Protein AF-A0A2A5DR85-F1 (afdb_monomer_lite)

pLDDT: mean 75.7, std 14.48, range [42.56, 92.5]

Structure (mmCIF, N/CA/C/O backbone):
data_AF-A0A2A5DR85-F1
#
_entry.id   AF-A0A2A5DR85-F1
#
loop_
_atom_site.group_PDB
_atom_site.id
_atom_site.type_symbol
_atom_site.label_atom_id
_atom_site.label_alt_id
_atom_site.label_comp_id
_atom_site.label_asym_id
_atom_site.label_entity_id
_atom_site.label_seq_id
_atom_site.pdbx_PDB_ins_code
_atom_site.Cartn_x
_atom_site.Cartn_y
_atom_site.Cartn_z
_atom_site.occupancy
_atom_site.B_iso_or_equiv
_atom_site.auth_seq_id
_atom_site.auth_comp_id
_atom_site.auth_asym_id
_atom_site.auth_atom_id
_atom_site.pdbx_PDB_model_num
ATOM 1 N N . MET A 1 1 ? -6.569 -20.793 28.837 1.00 50.88 1 MET A N 1
ATOM 2 C CA . MET A 1 1 ? -7.016 -19.494 28.277 1.00 50.88 1 MET A CA 1
ATOM 3 C C . MET A 1 1 ? -7.421 -19.750 26.827 1.00 50.88 1 MET A C 1
ATOM 5 O O . MET A 1 1 ? -6.606 -20.307 26.110 1.00 50.88 1 MET A O 1
ATOM 9 N N . SER A 1 2 ? -8.679 -19.527 26.417 1.00 65.38 2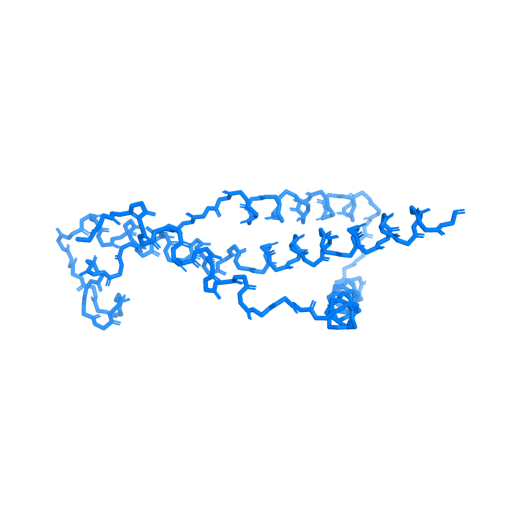 SER A N 1
ATOM 10 C CA . SER A 1 2 ? -9.147 -19.991 25.094 1.00 65.38 2 SER A CA 1
ATOM 11 C C . SER A 1 2 ? -8.648 -19.095 23.954 1.00 65.38 2 SER A C 1
ATOM 13 O O . SER A 1 2 ? -8.592 -17.873 24.096 1.00 65.38 2 SER A O 1
ATOM 15 N N . PHE A 1 3 ? -8.336 -19.703 22.808 1.00 48.03 3 PHE A N 1
ATOM 16 C CA . PHE A 1 3 ? -7.915 -19.036 21.566 1.00 48.03 3 PHE A CA 1
ATOM 17 C C . PHE A 1 3 ? -8.867 -17.904 21.134 1.00 48.03 3 PHE A C 1
ATOM 19 O O . PHE A 1 3 ? -8.442 -16.868 20.630 1.00 48.03 3 PHE A O 1
ATOM 26 N N . VAL A 1 4 ? -10.162 -18.054 21.427 1.00 51.22 4 VAL A N 1
ATOM 27 C CA . VAL A 1 4 ? -11.197 -17.044 21.160 1.00 51.22 4 VAL A CA 1
ATOM 28 C C . VAL A 1 4 ? -11.041 -15.811 22.059 1.00 51.22 4 VAL A C 1
ATOM 30 O O . VAL A 1 4 ? -11.177 -14.688 21.580 1.00 51.22 4 VAL A O 1
ATOM 33 N N . LYS A 1 5 ? -10.699 -15.991 23.345 1.00 54.44 5 LYS A N 1
ATOM 34 C CA . LYS A 1 5 ? -10.405 -14.872 24.260 1.00 54.44 5 LYS A CA 1
ATOM 35 C C . LYS A 1 5 ? -9.115 -14.147 23.873 1.00 54.44 5 LYS A C 1
ATOM 37 O O . LYS A 1 5 ? -9.057 -12.929 24.002 1.00 54.44 5 LYS A O 1
ATOM 42 N N . TRP A 1 6 ? -8.122 -14.874 23.362 1.00 59.72 6 TRP A N 1
ATOM 43 C CA . TRP A 1 6 ? -6.891 -14.287 22.829 1.00 59.72 6 TRP A CA 1
ATOM 44 C C . TRP A 1 6 ? -7.152 -13.466 21.554 1.00 59.72 6 TRP A C 1
ATOM 46 O O . TRP A 1 6 ? -6.748 -12.310 21.486 1.00 59.72 6 TRP A O 1
ATOM 56 N N . LEU A 1 7 ? -7.939 -13.986 20.603 1.00 45.12 7 LEU A N 1
ATOM 57 C CA . LEU A 1 7 ? -8.334 -13.249 19.392 1.00 45.12 7 LEU A CA 1
ATOM 58 C C . LEU A 1 7 ? -9.143 -11.980 19.695 1.00 45.12 7 LEU A C 1
ATOM 60 O O . LEU A 1 7 ? -8.954 -10.956 19.038 1.00 45.12 7 LEU A O 1
ATOM 64 N N . TYR A 1 8 ? -10.031 -12.031 20.690 1.00 46.09 8 TYR A N 1
ATOM 65 C CA . TYR A 1 8 ? -10.768 -10.850 21.147 1.00 46.09 8 TYR A CA 1
ATOM 66 C C . TYR A 1 8 ? -9.850 -9.813 21.806 1.00 46.09 8 TYR A C 1
ATOM 68 O O . TYR A 1 8 ? -10.009 -8.617 21.568 1.00 46.09 8 TYR A O 1
ATOM 76 N N . ALA A 1 9 ? -8.875 -10.256 22.601 1.00 54.03 9 ALA A N 1
ATOM 77 C CA . ALA A 1 9 ? -7.914 -9.377 23.260 1.00 54.03 9 ALA A CA 1
ATOM 78 C C . ALA A 1 9 ? -6.954 -8.704 22.262 1.00 54.03 9 ALA A C 1
ATOM 80 O O . ALA A 1 9 ? -6.727 -7.503 22.375 1.00 54.03 9 ALA A O 1
ATOM 81 N N . GLU A 1 10 ? -6.472 -9.435 21.253 1.00 55.28 10 GLU A N 1
ATOM 82 C CA . GLU A 1 10 ? -5.583 -8.920 20.200 1.00 55.28 10 GLU A CA 1
ATOM 83 C C . GLU A 1 10 ? -6.301 -7.913 19.284 1.00 55.28 10 GLU A C 1
ATOM 85 O O . GLU A 1 10 ? -5.749 -6.894 18.878 1.00 55.28 10 GLU A O 1
ATOM 90 N N . ARG A 1 11 ? -7.587 -8.137 18.985 1.00 48.75 11 ARG A N 1
ATOM 91 C CA . ARG A 1 11 ? -8.389 -7.171 18.215 1.00 48.75 11 ARG A CA 1
ATOM 92 C C . ARG A 1 11 ? -8.646 -5.884 19.008 1.00 48.75 11 ARG A C 1
ATOM 94 O O . ARG A 1 11 ? -8.622 -4.797 18.435 1.00 48.75 11 ARG A O 1
ATOM 101 N N . ASN A 1 12 ? -8.868 -6.014 20.316 1.00 45.34 12 ASN A N 1
ATOM 102 C CA . ASN A 1 12 ? -9.109 -4.892 21.222 1.00 45.34 12 ASN A CA 1
ATOM 103 C C . ASN A 1 12 ? -7.823 -4.120 21.573 1.00 45.34 12 ASN A C 1
ATOM 105 O O . ASN A 1 12 ? -7.900 -2.918 21.813 1.00 45.34 12 ASN A O 1
ATOM 109 N N . SER A 1 13 ? -6.645 -4.756 21.568 1.00 50.84 13 SER A N 1
ATOM 110 C CA . SER A 1 13 ? -5.354 -4.071 21.735 1.00 50.84 13 SER A CA 1
ATOM 111 C C . SER A 1 13 ? -4.983 -3.251 20.495 1.00 50.84 13 SER A C 1
ATOM 113 O O . SER A 1 13 ? -4.543 -2.112 20.634 1.00 50.84 13 SER A O 1
ATOM 115 N N . GLN A 1 14 ? -5.276 -3.758 19.292 1.00 49.34 14 GLN A N 1
ATOM 116 C CA . GLN A 1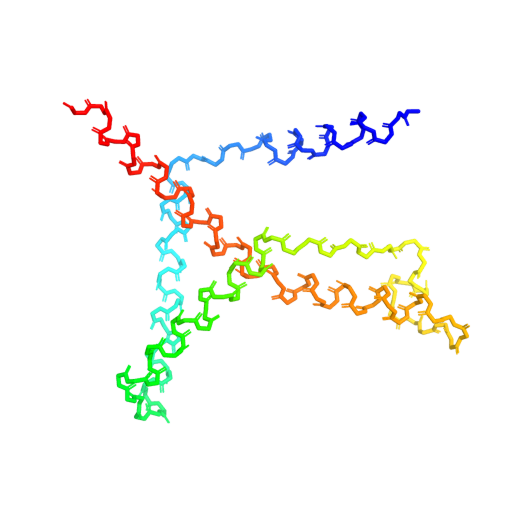 14 ? -5.113 -3.030 18.023 1.00 49.34 14 GLN A CA 1
ATOM 117 C C . GLN A 1 14 ? -6.140 -1.890 17.840 1.00 49.34 14 GLN A C 1
ATOM 119 O O . GLN A 1 14 ? -5.890 -0.952 17.087 1.00 49.34 14 GLN A O 1
ATOM 124 N N . GLN A 1 15 ? -7.282 -1.928 18.541 1.00 47.41 15 GLN A N 1
ATOM 125 C CA . GLN A 1 15 ? -8.258 -0.824 18.587 1.00 47.41 15 GLN A CA 1
ATOM 126 C C . GLN A 1 15 ? -7.953 0.246 19.650 1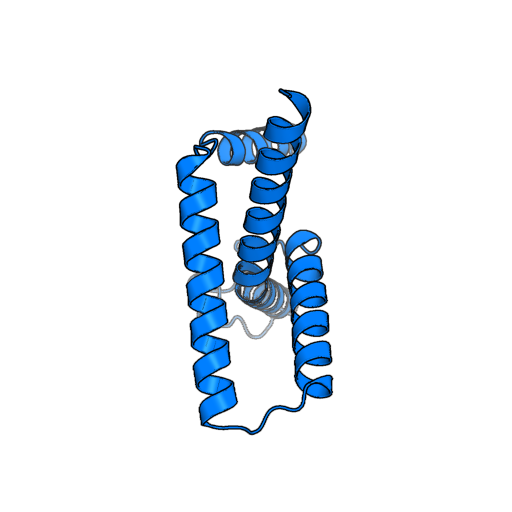.00 47.41 15 GLN A C 1
ATOM 128 O O . GLN A 1 15 ? -8.576 1.307 19.631 1.00 47.41 15 GLN A O 1
ATOM 133 N N . LYS A 1 16 ? -7.012 0.009 20.575 1.00 42.56 16 LYS A N 1
ATOM 134 C CA . LYS A 1 16 ? -6.813 0.863 21.762 1.00 42.56 16 LYS A CA 1
ATOM 135 C C . LYS A 1 16 ? -6.107 2.201 21.486 1.00 42.56 16 LYS A C 1
ATOM 137 O O . LYS A 1 16 ? -5.945 3.004 22.398 1.00 42.56 16 LYS A O 1
ATOM 142 N N . GLY A 1 17 ? -5.748 2.477 20.236 1.00 49.78 17 GLY A N 1
ATOM 143 C CA . GLY A 1 17 ? -5.381 3.810 19.764 1.00 49.78 17 GLY A CA 1
ATOM 144 C C . GLY A 1 17 ? -6.267 4.188 18.587 1.00 49.78 17 GLY A C 1
ATOM 145 O O . GLY A 1 17 ? -5.857 4.011 17.441 1.00 49.78 17 GLY A O 1
ATOM 146 N N . SER A 1 18 ? -7.498 4.656 18.833 1.00 61.12 18 SER A N 1
ATOM 147 C CA . SER A 1 18 ? -8.294 5.216 17.739 1.00 61.12 18 SER A CA 1
ATOM 148 C C . SER A 1 18 ? -7.578 6.471 17.253 1.00 61.12 18 SER A C 1
ATOM 150 O O . SER A 1 18 ? -7.571 7.485 17.955 1.00 61.12 18 SER A O 1
ATOM 152 N N . LYS A 1 19 ? -6.938 6.385 16.085 1.00 68.56 19 LYS A N 1
ATOM 153 C CA . LYS A 1 19 ? -6.292 7.538 15.460 1.00 68.56 19 LYS A CA 1
ATOM 154 C C . LYS A 1 19 ? -7.275 8.696 15.397 1.00 68.56 19 LYS A C 1
ATOM 156 O O . LYS A 1 19 ? -8.437 8.505 15.031 1.00 68.56 19 LYS A O 1
ATOM 161 N N . THR A 1 20 ? -6.821 9.886 15.763 1.00 84.12 20 THR A N 1
ATOM 162 C CA . THR A 1 20 ? -7.654 11.083 15.637 1.00 84.12 20 THR A CA 1
ATOM 163 C C . THR A 1 20 ? -7.948 11.368 14.159 1.00 84.12 20 THR A C 1
ATOM 165 O O . THR A 1 20 ? -7.181 10.988 13.273 1.00 84.12 20 THR A O 1
ATOM 168 N N . ASN A 1 21 ? -9.046 12.072 13.858 1.00 85.00 21 ASN A N 1
ATOM 169 C CA . ASN A 1 21 ? -9.372 12.446 12.471 1.00 85.00 21 ASN A CA 1
ATOM 170 C C . ASN A 1 21 ? -8.219 13.212 11.794 1.00 85.00 21 ASN A C 1
ATOM 172 O O . ASN A 1 21 ? -7.998 13.062 10.596 1.00 85.00 21 ASN A O 1
ATOM 176 N N . ILE A 1 22 ? -7.469 14.005 12.568 1.00 84.88 22 ILE A N 1
ATOM 177 C CA . ILE A 1 22 ? -6.303 14.756 12.090 1.00 84.88 22 ILE A CA 1
ATOM 178 C C . ILE A 1 22 ? -5.180 13.801 11.672 1.00 84.88 22 ILE A C 1
ATOM 180 O O . ILE A 1 22 ? -4.623 13.968 10.592 1.00 84.88 22 ILE A O 1
ATOM 184 N N . GLU A 1 23 ? -4.877 12.773 12.469 1.00 85.50 23 GLU A N 1
ATOM 185 C CA . GLU A 1 23 ? -3.869 11.764 12.115 1.00 85.50 23 GLU A CA 1
ATOM 186 C C . GLU A 1 23 ? -4.225 11.018 10.829 1.00 85.50 23 GLU A C 1
ATOM 188 O O . GLU A 1 23 ? -3.356 10.807 9.987 1.00 85.50 23 GLU A O 1
ATOM 193 N N . VAL A 1 24 ? -5.499 10.653 10.651 1.00 85.56 24 VAL A N 1
ATOM 194 C CA . VAL A 1 24 ? -5.972 9.994 9.423 1.00 85.56 24 VAL A CA 1
ATOM 195 C C . VAL A 1 24 ? -5.775 10.901 8.209 1.00 85.56 24 VAL A C 1
ATOM 197 O O . VAL A 1 24 ? -5.290 10.447 7.174 1.00 85.56 24 VAL A O 1
ATOM 200 N N . VAL A 1 25 ? -6.105 12.189 8.332 1.00 88.00 25 VAL A N 1
ATOM 201 C CA . VAL A 1 25 ? -5.925 13.169 7.251 1.00 88.00 25 VAL A CA 1
ATOM 202 C C . VAL A 1 25 ? -4.445 13.385 6.940 1.00 88.00 25 VAL A C 1
ATOM 204 O O . VAL A 1 25 ? -4.065 13.362 5.772 1.00 88.00 25 VAL A O 1
ATOM 207 N N . LEU A 1 26 ? -3.591 13.538 7.956 1.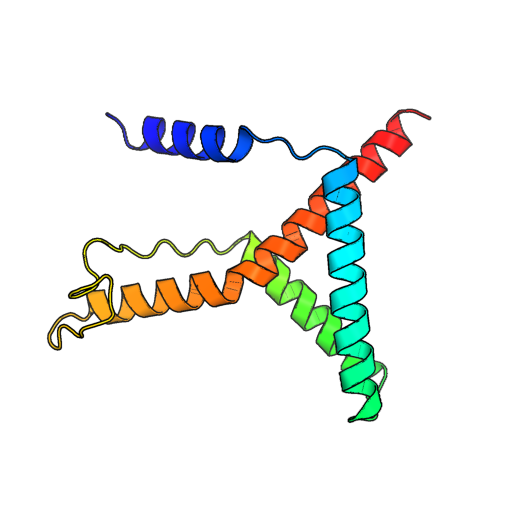00 89.56 26 LEU A N 1
ATOM 208 C CA . LEU A 1 26 ? -2.143 13.675 7.769 1.00 89.56 26 LEU A CA 1
ATOM 209 C C . LEU A 1 26 ? -1.547 12.438 7.091 1.00 89.56 26 LEU A C 1
ATOM 211 O O . LEU A 1 26 ? -0.760 12.563 6.155 1.00 89.56 26 LEU A O 1
ATOM 215 N N . GLN A 1 27 ? -1.968 11.245 7.512 1.00 87.00 27 GLN A N 1
ATOM 216 C CA . GLN A 1 27 ? -1.572 9.988 6.888 1.00 87.00 27 GLN A CA 1
ATOM 217 C C . GLN A 1 27 ? -2.034 9.914 5.427 1.00 87.00 27 GLN A C 1
ATOM 219 O O . GLN A 1 27 ? -1.262 9.502 4.565 1.00 87.00 27 GLN A O 1
ATOM 224 N N . PHE A 1 28 ? -3.263 10.343 5.128 1.00 89.25 28 PHE A N 1
ATOM 225 C CA . PHE A 1 28 ? -3.784 10.393 3.763 1.00 89.25 28 PHE A CA 1
ATOM 226 C C . PHE A 1 28 ? -2.989 11.358 2.875 1.00 89.25 28 PHE A C 1
ATOM 228 O O . PHE A 1 28 ? -2.608 10.988 1.766 1.00 89.25 28 PHE A O 1
ATOM 235 N N . ILE A 1 29 ? -2.671 12.558 3.374 1.00 92.06 29 ILE A N 1
ATOM 236 C CA . ILE A 1 29 ? -1.829 13.535 2.666 1.00 92.06 29 ILE A CA 1
ATOM 237 C C . ILE A 1 29 ? -0.443 12.946 2.398 1.00 92.06 29 ILE A C 1
ATOM 239 O O . ILE A 1 29 ? 0.041 13.014 1.271 1.00 92.06 29 ILE A O 1
ATOM 243 N N . PHE A 1 30 ? 0.174 12.319 3.401 1.00 92.25 30 PHE A N 1
ATOM 244 C CA . PHE A 1 30 ? 1.478 11.679 3.253 1.00 92.25 30 PHE A CA 1
ATOM 245 C C . PHE A 1 30 ? 1.465 10.583 2.176 1.00 92.25 30 PHE A C 1
ATOM 247 O O . PHE A 1 30 ? 2.329 10.568 1.301 1.00 92.25 30 PHE A O 1
ATOM 254 N N . VAL A 1 31 ? 0.456 9.704 2.187 1.00 89.00 31 VAL A N 1
ATOM 255 C CA . VAL A 1 31 ? 0.279 8.660 1.164 1.00 89.00 31 VAL A CA 1
ATOM 256 C C . VAL A 1 31 ? 0.105 9.273 -0.226 1.00 89.00 31 VAL A C 1
ATOM 258 O O . VAL A 1 31 ? 0.751 8.828 -1.174 1.00 89.00 31 VAL A O 1
ATOM 261 N N . ALA A 1 32 ? -0.726 10.309 -0.355 1.00 88.50 32 ALA A N 1
ATOM 262 C CA . ALA A 1 32 ? -0.959 10.985 -1.627 1.00 88.50 32 ALA A CA 1
ATOM 263 C C . ALA A 1 32 ? 0.320 11.643 -2.171 1.00 88.50 32 ALA A C 1
ATOM 265 O O . ALA A 1 32 ? 0.635 11.488 -3.350 1.00 88.50 32 ALA A O 1
ATOM 266 N N . MET A 1 33 ? 1.092 12.317 -1.312 1.00 92.50 33 MET A N 1
ATOM 267 C CA . MET A 1 33 ? 2.383 12.904 -1.681 1.00 92.50 33 MET A CA 1
ATOM 268 C C . MET A 1 33 ? 3.390 11.839 -2.114 1.00 92.50 33 MET A C 1
ATOM 270 O O . MET A 1 33 ? 4.065 12.017 -3.124 1.00 92.50 33 MET A O 1
ATOM 274 N N . PHE A 1 34 ? 3.477 10.727 -1.383 1.00 89.69 34 PHE A N 1
ATOM 275 C CA . PHE A 1 34 ? 4.392 9.635 -1.702 1.00 89.69 34 PHE A CA 1
ATOM 276 C C . PHE A 1 34 ? 4.067 8.989 -3.056 1.00 89.69 34 PHE A C 1
ATOM 278 O O . PHE A 1 34 ? 4.952 8.835 -3.898 1.00 89.69 34 PHE A O 1
ATOM 285 N N . LEU A 1 35 ? 2.791 8.677 -3.308 1.00 88.50 35 LEU A N 1
ATOM 286 C CA . LEU A 1 35 ? 2.346 8.138 -4.597 1.00 88.50 35 LEU A CA 1
ATOM 287 C C . LEU A 1 35 ? 2.553 9.146 -5.738 1.00 88.50 35 LEU A C 1
ATOM 289 O O . LEU A 1 35 ? 3.009 8.763 -6.814 1.00 88.50 35 LEU A O 1
ATOM 293 N N . GLY A 1 36 ? 2.280 10.432 -5.495 1.00 89.00 36 GLY A N 1
ATOM 294 C CA . GLY A 1 36 ? 2.531 11.505 -6.459 1.00 89.00 36 GLY A CA 1
ATOM 295 C C . GLY A 1 36 ? 4.016 11.660 -6.796 1.00 89.00 36 GLY A C 1
ATOM 296 O O . GLY A 1 36 ? 4.374 11.805 -7.962 1.00 89.00 36 GLY A O 1
ATOM 297 N N . PHE A 1 37 ? 4.896 11.553 -5.801 1.00 90.50 37 PHE A N 1
ATOM 298 C CA . PHE A 1 37 ? 6.343 11.594 -6.000 1.00 90.50 37 PHE A CA 1
ATOM 299 C C . PHE A 1 37 ? 6.841 10.418 -6.850 1.00 90.50 37 PHE A C 1
ATOM 301 O O . PHE A 1 37 ? 7.577 10.629 -7.814 1.00 90.50 37 PHE A O 1
ATOM 308 N N . ILE A 1 38 ? 6.389 9.193 -6.553 1.00 88.62 38 ILE A N 1
ATOM 309 C CA . ILE A 1 38 ? 6.697 8.006 -7.368 1.00 88.62 38 ILE A CA 1
ATOM 310 C C . ILE A 1 38 ? 6.213 8.205 -8.806 1.00 88.62 38 ILE A C 1
ATOM 312 O O . ILE A 1 38 ? 6.957 7.944 -9.749 1.00 88.62 38 ILE A O 1
ATOM 316 N N . PHE A 1 39 ? 4.991 8.706 -8.985 1.00 87.50 39 PHE A N 1
ATOM 317 C CA . PHE A 1 39 ? 4.433 8.978 -10.305 1.00 87.50 39 PHE A CA 1
ATOM 318 C C . PHE A 1 39 ? 5.285 9.977 -11.098 1.00 87.50 39 PHE A C 1
ATOM 320 O O . PHE A 1 39 ? 5.566 9.733 -12.270 1.00 87.50 39 PHE A O 1
ATOM 327 N N . ILE A 1 40 ? 5.742 11.068 -10.475 1.00 88.94 40 ILE A N 1
ATOM 328 C CA . ILE A 1 40 ? 6.618 12.059 -11.124 1.00 88.94 40 ILE A CA 1
ATOM 329 C C . ILE A 1 40 ? 7.942 11.420 -11.552 1.00 88.94 40 ILE A C 1
ATOM 331 O O . ILE A 1 40 ? 8.396 11.659 -12.668 1.00 88.94 40 ILE A O 1
ATOM 335 N N . ILE A 1 41 ? 8.551 10.592 -10.696 1.00 89.75 41 ILE A N 1
ATOM 336 C CA . ILE A 1 41 ? 9.782 9.869 -11.038 1.00 89.75 41 ILE A CA 1
ATOM 337 C C . ILE A 1 41 ? 9.548 8.974 -12.253 1.00 89.75 41 ILE A C 1
ATOM 339 O O . ILE A 1 41 ? 10.300 9.060 -13.218 1.00 89.75 41 ILE A O 1
ATOM 343 N N . ILE A 1 42 ? 8.495 8.155 -12.235 1.00 87.00 42 ILE A N 1
ATOM 344 C CA . ILE A 1 42 ? 8.200 7.228 -13.331 1.00 87.00 42 ILE A CA 1
ATOM 345 C C . ILE A 1 42 ? 7.981 7.998 -14.638 1.00 87.00 42 ILE A C 1
ATOM 347 O O . ILE A 1 42 ? 8.622 7.678 -15.631 1.00 87.00 42 ILE A O 1
ATOM 351 N N . ASN A 1 43 ? 7.153 9.047 -14.636 1.00 84.62 43 ASN A N 1
ATOM 352 C CA . ASN A 1 43 ? 6.887 9.830 -15.848 1.00 84.62 43 ASN A CA 1
ATOM 353 C C . ASN A 1 43 ? 8.122 10.587 -16.354 1.00 84.62 43 ASN A C 1
ATOM 355 O O . ASN A 1 43 ? 8.246 10.834 -17.546 1.00 84.62 43 ASN A O 1
ATOM 359 N N . LYS A 1 44 ? 9.058 10.951 -15.469 1.00 88.94 44 LYS A N 1
ATOM 360 C CA . LYS A 1 44 ? 10.311 11.598 -15.877 1.00 88.94 44 LYS A CA 1
ATOM 361 C C . LYS A 1 44 ? 11.235 10.646 -16.641 1.00 88.94 44 LYS A C 1
ATOM 363 O O . LYS A 1 44 ? 11.971 11.094 -17.515 1.00 88.94 44 LYS A O 1
ATOM 368 N N . TYR A 1 45 ? 11.240 9.364 -16.283 1.00 86.81 45 TYR A N 1
ATOM 369 C CA . TYR A 1 45 ? 12.126 8.357 -16.879 1.00 86.81 45 TYR A CA 1
ATOM 370 C C . TYR A 1 45 ? 11.423 7.459 -17.899 1.00 86.81 45 TYR A C 1
ATOM 372 O O . TYR A 1 45 ? 12.062 6.615 -18.525 1.00 86.81 45 TYR A O 1
ATOM 380 N N . THR A 1 46 ? 10.109 7.582 -18.048 1.00 83.56 46 THR A N 1
ATOM 381 C CA . THR A 1 46 ? 9.303 6.725 -18.911 1.00 83.56 46 THR A CA 1
ATOM 382 C C . THR A 1 46 ? 8.110 7.523 -19.414 1.00 83.56 46 THR A C 1
ATOM 384 O O . THR A 1 46 ? 7.322 8.014 -18.612 1.00 83.56 46 THR A O 1
ATOM 387 N N . ASP A 1 47 ? 7.937 7.624 -20.732 1.00 83.38 47 ASP A N 1
ATOM 388 C CA . ASP A 1 47 ? 6.712 8.179 -21.311 1.00 83.38 47 ASP A CA 1
ATOM 389 C C . ASP A 1 47 ? 5.568 7.187 -21.090 1.00 83.38 47 ASP A C 1
ATOM 391 O O . ASP A 1 47 ? 5.348 6.245 -21.858 1.00 83.38 47 ASP A O 1
ATOM 395 N N . VAL A 1 48 ? 4.863 7.346 -19.971 1.00 83.56 48 VAL A N 1
ATOM 396 C CA . VAL A 1 48 ? 3.784 6.438 -19.600 1.00 83.56 48 VAL A CA 1
ATOM 397 C C . VAL A 1 48 ? 2.495 6.860 -20.292 1.00 83.56 48 VAL A C 1
ATOM 399 O O . VAL A 1 48 ? 1.942 7.927 -20.040 1.00 83.56 48 VAL A O 1
ATOM 402 N N . SER A 1 49 ? 1.976 5.985 -21.153 1.00 88.00 49 SER A N 1
ATOM 403 C CA . SER A 1 49 ? 0.669 6.194 -21.778 1.00 88.00 49 SER A CA 1
ATOM 404 C C . SER A 1 49 ? -0.466 6.180 -20.741 1.00 88.00 49 SER A C 1
ATOM 406 O O . SER A 1 49 ? -0.390 5.492 -19.719 1.00 88.00 49 SER A O 1
ATOM 408 N N . LEU A 1 50 ? -1.579 6.860 -21.040 1.00 83.19 50 LEU A N 1
ATOM 409 C CA . LEU A 1 50 ? -2.792 6.822 -20.207 1.00 83.19 50 LEU A CA 1
ATOM 410 C C . LEU A 1 50 ? -3.304 5.390 -19.967 1.00 83.19 50 LEU A C 1
ATOM 412 O O . LEU A 1 50 ? -3.779 5.082 -18.875 1.00 83.19 50 LEU A O 1
ATOM 416 N N . GLY A 1 51 ? -3.177 4.503 -20.961 1.00 87.50 51 GLY A N 1
ATOM 417 C CA . GLY A 1 51 ? -3.564 3.096 -20.826 1.00 87.50 51 GLY A CA 1
ATOM 418 C C . GLY A 1 51 ? -2.705 2.359 -19.797 1.00 87.50 51 GLY A C 1
ATOM 419 O O . GLY A 1 51 ? -3.227 1.656 -18.932 1.00 87.50 51 GLY A O 1
ATOM 420 N N . THR A 1 52 ? -1.392 2.590 -19.828 1.00 87.06 52 THR A N 1
ATOM 421 C CA . THR A 1 52 ? -0.451 2.030 -18.850 1.00 87.06 52 THR A CA 1
ATOM 422 C C . THR A 1 52 ? -0.735 2.557 -17.442 1.00 87.06 52 THR A C 1
ATOM 424 O O . THR A 1 52 ? -0.717 1.782 -16.488 1.00 87.06 52 THR A O 1
ATOM 427 N N . LEU A 1 53 ? -1.074 3.843 -17.299 1.00 86.19 53 LEU A N 1
ATOM 428 C CA . LEU A 1 53 ? -1.497 4.410 -16.014 1.00 86.19 53 LEU A CA 1
ATOM 429 C C . LEU A 1 53 ? -2.761 3.744 -15.473 1.00 86.19 53 LEU A C 1
ATOM 431 O O . LEU A 1 53 ? -2.810 3.402 -14.292 1.00 86.19 53 LEU A O 1
ATOM 435 N N . GLY A 1 54 ? -3.754 3.504 -16.333 1.00 87.62 54 GLY A N 1
ATOM 436 C CA . GLY A 1 54 ? -4.959 2.764 -15.964 1.00 87.62 54 GLY A CA 1
ATOM 437 C C . GLY A 1 54 ? -4.633 1.373 -15.413 1.00 87.62 54 GLY A C 1
ATOM 438 O O . GLY A 1 54 ? -5.126 1.002 -14.349 1.00 87.62 54 GLY A O 1
ATOM 439 N N . LEU A 1 55 ? -3.738 0.635 -16.077 1.00 90.56 55 LEU A N 1
ATOM 440 C CA . LEU A 1 55 ? -3.298 -0.686 -15.615 1.00 90.56 55 LEU A CA 1
ATOM 441 C C . LEU A 1 55 ? -2.547 -0.629 -14.280 1.00 90.56 55 LEU A C 1
ATOM 443 O O . LEU A 1 55 ? -2.790 -1.470 -13.417 1.00 90.56 55 LEU A O 1
ATOM 447 N N . ILE A 1 56 ? -1.681 0.368 -14.077 1.00 88.88 56 ILE A N 1
ATOM 448 C CA . ILE A 1 56 ? -0.971 0.566 -12.804 1.00 88.88 56 ILE A CA 1
ATOM 449 C C . ILE A 1 56 ? -1.966 0.830 -11.670 1.00 88.88 56 ILE A C 1
ATOM 451 O O . ILE A 1 56 ? -1.840 0.240 -10.598 1.00 88.88 56 ILE A O 1
ATOM 455 N N . LEU A 1 57 ? -2.976 1.674 -11.898 1.00 88.00 57 LEU A N 1
ATOM 456 C CA . LEU A 1 57 ? -4.003 1.974 -10.898 1.00 88.00 57 LEU A CA 1
ATOM 457 C C . LEU A 1 57 ? -4.851 0.744 -10.559 1.00 88.00 57 LEU A C 1
ATOM 459 O O . LEU A 1 57 ? -5.113 0.490 -9.383 1.00 88.00 57 LEU A O 1
ATOM 463 N N . VAL A 1 58 ? -5.236 -0.049 -11.563 1.00 91.06 58 VAL A N 1
ATOM 464 C CA . VAL A 1 58 ? -5.944 -1.321 -11.350 1.00 91.06 58 VAL A CA 1
ATOM 465 C C . VAL A 1 58 ? -5.067 -2.302 -10.571 1.00 91.06 58 VAL A C 1
ATOM 467 O O . VAL A 1 58 ? -5.534 -2.905 -9.606 1.00 91.06 58 VAL A O 1
ATOM 470 N N . GLY A 1 59 ? -3.786 -2.422 -10.926 1.00 91.00 59 GLY A N 1
ATOM 471 C CA . GLY A 1 59 ? -2.824 -3.258 -10.208 1.00 91.00 59 GLY A CA 1
ATOM 472 C C . GLY A 1 59 ? -2.656 -2.831 -8.749 1.00 91.00 59 GLY A C 1
ATOM 473 O O . GLY A 1 59 ? -2.721 -3.669 -7.853 1.00 91.00 59 GLY A O 1
ATOM 474 N N . LEU A 1 60 ? -2.528 -1.526 -8.493 1.00 88.50 60 LEU A N 1
ATOM 475 C CA . LEU A 1 60 ? -2.451 -0.967 -7.143 1.00 88.50 60 LEU A CA 1
ATOM 476 C C . LEU A 1 60 ? -3.731 -1.249 -6.347 1.00 88.50 60 LEU A C 1
ATOM 478 O O . LEU A 1 60 ? -3.658 -1.608 -5.175 1.00 88.50 60 LEU A O 1
ATOM 482 N N . PHE A 1 61 ? -4.901 -1.132 -6.978 1.00 88.25 61 PHE A N 1
ATOM 483 C CA . PHE A 1 61 ? -6.179 -1.449 -6.347 1.00 88.25 61 PHE A CA 1
ATOM 484 C C . PHE A 1 61 ? -6.269 -2.927 -5.950 1.00 88.25 61 PHE A C 1
ATOM 486 O O . PHE A 1 61 ? -6.582 -3.235 -4.799 1.00 88.25 61 PHE A O 1
ATOM 493 N N . VAL A 1 62 ? -5.926 -3.843 -6.861 1.00 90.69 62 VAL A N 1
ATOM 494 C CA . VAL A 1 62 ? -5.891 -5.288 -6.583 1.00 90.69 62 VAL A CA 1
ATOM 495 C C . VAL A 1 62 ? -4.875 -5.611 -5.487 1.00 90.69 62 VAL A C 1
ATOM 497 O O . VAL A 1 62 ? -5.176 -6.390 -4.587 1.00 90.69 62 VAL A O 1
ATOM 500 N N . TYR A 1 63 ? -3.705 -4.974 -5.506 1.00 89.19 63 TYR A N 1
ATOM 501 C CA . TYR A 1 63 ? -2.685 -5.128 -4.471 1.00 89.19 63 TYR A CA 1
ATOM 502 C C . TYR A 1 63 ? -3.174 -4.659 -3.091 1.00 89.19 63 TYR A C 1
ATOM 504 O O . TYR A 1 63 ? -2.993 -5.365 -2.098 1.00 89.19 63 TYR A O 1
ATOM 512 N N . CYS A 1 64 ? -3.860 -3.516 -3.012 1.00 86.56 64 CYS A N 1
ATOM 513 C CA . CYS A 1 64 ? -4.472 -3.032 -1.774 1.00 86.56 64 CYS A CA 1
ATOM 514 C C . CYS A 1 64 ? -5.572 -3.977 -1.266 1.00 86.56 64 CYS A C 1
ATOM 516 O O . CYS A 1 64 ? -5.641 -4.245 -0.065 1.00 86.56 64 CYS A O 1
ATOM 518 N N . LEU A 1 65 ? -6.407 -4.515 -2.163 1.00 85.69 65 LEU A N 1
ATOM 519 C CA . LEU A 1 65 ? -7.416 -5.519 -1.814 1.00 85.69 65 LEU A CA 1
ATOM 520 C C . LEU A 1 65 ? -6.767 -6.796 -1.274 1.00 85.69 65 LEU A C 1
ATOM 522 O O . LEU A 1 65 ? -7.167 -7.287 -0.218 1.00 85.69 65 LEU A O 1
ATOM 526 N N . ALA A 1 66 ? -5.746 -7.307 -1.962 1.00 84.44 66 ALA A N 1
ATOM 527 C CA . ALA A 1 66 ? -4.987 -8.471 -1.527 1.00 84.44 66 ALA A CA 1
ATOM 528 C C . ALA A 1 66 ? -4.378 -8.232 -0.142 1.00 84.44 66 ALA A C 1
ATOM 530 O O . ALA A 1 66 ? -4.583 -9.046 0.750 1.00 84.44 66 ALA A O 1
ATOM 531 N N . GLY A 1 67 ? -3.738 -7.078 0.071 1.00 79.75 67 GLY A N 1
ATOM 532 C CA . GLY A 1 67 ? -3.265 -6.628 1.379 1.00 79.75 67 GLY A CA 1
ATOM 533 C C . GLY A 1 67 ? -4.352 -6.696 2.449 1.00 79.75 67 GLY A C 1
ATOM 534 O O . GLY A 1 67 ? -4.179 -7.323 3.489 1.00 79.75 67 GLY A O 1
ATOM 535 N N . TYR A 1 68 ? -5.501 -6.077 2.187 1.00 78.69 68 TYR A N 1
ATOM 536 C CA . TYR A 1 68 ? -6.587 -5.971 3.157 1.00 78.69 68 TYR A CA 1
ATOM 537 C C . TYR A 1 68 ? -7.198 -7.327 3.554 1.00 78.69 68 TYR A C 1
ATOM 539 O O . TYR A 1 68 ? -7.494 -7.556 4.734 1.00 78.69 68 TYR A O 1
ATOM 547 N N . PHE A 1 69 ? -7.398 -8.224 2.583 1.00 80.25 69 PHE A N 1
ATOM 548 C CA . PHE A 1 69 ? -8.083 -9.501 2.798 1.00 80.25 69 PHE A CA 1
ATOM 549 C C . PHE A 1 69 ? -7.145 -10.647 3.179 1.00 80.25 69 PHE A C 1
ATOM 551 O O . PHE A 1 69 ? -7.496 -11.465 4.033 1.00 80.25 69 PHE A O 1
ATOM 558 N N . ILE A 1 70 ? -5.958 -10.715 2.581 1.00 82.88 70 ILE A N 1
ATOM 559 C CA . ILE A 1 70 ? -4.997 -11.784 2.837 1.00 82.88 70 ILE A CA 1
ATOM 560 C C . ILE A 1 70 ? -4.198 -11.411 4.082 1.00 82.88 70 ILE A C 1
ATOM 562 O O . ILE A 1 70 ? -3.468 -10.425 4.110 1.00 82.88 70 ILE A O 1
ATOM 566 N N . LYS A 1 71 ? -4.324 -12.224 5.134 1.00 76.56 71 LYS A N 1
ATOM 567 C CA . LYS A 1 71 ? -3.596 -12.043 6.396 1.00 76.56 71 LYS A CA 1
ATOM 568 C C . LYS A 1 71 ? -2.676 -13.236 6.625 1.00 76.56 71 LYS A C 1
ATOM 570 O O . LYS A 1 71 ? -3.103 -14.188 7.285 1.00 76.56 71 LYS A O 1
ATOM 575 N N . PRO A 1 72 ? -1.441 -13.212 6.091 1.00 74.31 72 PRO A N 1
ATOM 576 C CA . PRO A 1 72 ? -0.490 -14.285 6.324 1.00 74.31 72 PRO A CA 1
ATOM 577 C C . PRO A 1 72 ? -0.192 -14.373 7.821 1.00 74.31 72 PRO A C 1
ATOM 579 O O . PRO A 1 72 ? 0.110 -13.366 8.473 1.00 74.31 72 PRO A O 1
ATOM 582 N N . LYS A 1 73 ? -0.304 -15.580 8.370 1.00 73.44 73 LYS A N 1
ATOM 583 C CA . LYS A 1 73 ? 0.031 -15.892 9.760 1.00 73.44 73 LYS A CA 1
ATOM 584 C C . LYS A 1 73 ? 1.224 -16.845 9.754 1.00 73.44 73 LYS A C 1
ATOM 586 O O . LYS A 1 73 ? 1.003 -18.046 9.855 1.00 73.44 73 LYS A O 1
ATOM 591 N N . PRO A 1 74 ? 2.451 -16.333 9.554 1.00 69.88 74 PRO A N 1
ATOM 592 C CA . PRO A 1 74 ? 3.633 -17.161 9.720 1.00 69.88 74 PRO A CA 1
ATOM 593 C C . PRO A 1 74 ? 3.709 -17.645 11.168 1.00 69.88 74 PRO A C 1
ATOM 595 O O . PRO A 1 74 ? 3.501 -16.845 12.087 1.00 69.88 74 PRO A O 1
ATOM 598 N N . ASP A 1 75 ? 4.009 -18.925 11.362 1.00 69.19 75 ASP A N 1
ATOM 599 C CA . ASP A 1 75 ? 4.366 -19.427 12.681 1.00 69.19 75 ASP A CA 1
ATOM 600 C C . ASP A 1 75 ? 5.852 -19.151 12.923 1.00 69.19 75 ASP A C 1
ATOM 602 O O . ASP A 1 75 ? 6.721 -19.808 12.361 1.00 69.19 75 ASP A O 1
ATOM 606 N N . THR A 1 76 ? 6.151 -18.132 13.730 1.00 63.97 76 THR A N 1
ATOM 607 C CA . THR A 1 76 ? 7.535 -17.744 14.041 1.00 63.97 76 THR A CA 1
ATOM 608 C C . THR A 1 76 ? 8.174 -18.625 15.114 1.00 63.97 76 THR A C 1
ATOM 610 O O . THR A 1 76 ? 9.326 -18.389 15.469 1.00 63.97 76 THR A O 1
ATOM 613 N N . SER A 1 77 ? 7.433 -19.586 15.680 1.00 59.72 77 SER A N 1
ATOM 614 C CA . SER A 1 77 ? 7.968 -20.546 16.652 1.00 59.72 77 SER A CA 1
ATOM 615 C C . SER A 1 77 ? 8.681 -21.734 15.996 1.00 59.72 77 SER A C 1
ATOM 617 O O . SER A 1 77 ? 9.490 -22.379 16.656 1.00 59.72 77 SER A O 1
ATOM 619 N N . ASP A 1 78 ? 8.447 -21.952 14.697 1.00 57.88 78 ASP A N 1
ATOM 620 C CA . ASP A 1 78 ? 9.032 -23.016 13.865 1.00 57.88 78 ASP A CA 1
ATOM 621 C C . ASP A 1 78 ? 9.743 -22.419 12.628 1.00 57.88 78 ASP A C 1
ATOM 623 O O . ASP A 1 78 ? 9.529 -22.840 11.493 1.00 57.88 78 ASP A O 1
ATOM 627 N N . MET A 1 79 ? 10.529 -21.355 12.852 1.00 57.97 79 MET A N 1
ATOM 628 C CA . MET A 1 79 ? 11.353 -20.666 11.845 1.00 57.97 79 MET A CA 1
ATOM 629 C C . MET A 1 79 ? 12.831 -20.710 12.252 1.00 57.97 79 MET A C 1
ATOM 631 O O . MET A 1 79 ? 13.351 -19.720 12.775 1.00 57.97 79 MET A O 1
ATOM 635 N N . GLY A 1 80 ? 13.493 -21.856 12.072 1.00 55.56 80 GLY A N 1
ATOM 636 C CA . GLY A 1 80 ? 14.938 -22.031 12.299 1.00 55.56 80 GLY A CA 1
ATOM 637 C C . GLY A 1 80 ? 15.520 -21.366 13.566 1.00 55.56 80 GLY A C 1
ATOM 638 O O . GLY A 1 80 ? 14.840 -21.137 14.567 1.00 55.56 80 GLY A O 1
ATOM 639 N N . TYR A 1 81 ? 16.814 -21.032 13.539 1.00 52.59 81 TYR A N 1
ATOM 640 C CA . TYR A 1 81 ? 17.430 -20.199 14.584 1.00 52.59 81 TYR A CA 1
ATOM 641 C C . TYR A 1 81 ? 17.352 -18.708 14.206 1.00 52.59 81 TYR A C 1
ATOM 643 O O . TYR A 1 81 ? 17.385 -18.337 13.032 1.00 52.59 81 TYR A O 1
ATOM 651 N N . ALA A 1 82 ? 17.244 -17.839 15.220 1.00 56.38 82 ALA A N 1
ATOM 652 C CA . ALA A 1 82 ? 17.099 -16.382 15.077 1.00 56.38 82 ALA A CA 1
ATOM 653 C C . ALA A 1 82 ? 15.866 -15.918 14.262 1.00 56.38 82 ALA A C 1
ATOM 655 O O . ALA A 1 82 ? 15.906 -14.871 13.619 1.00 56.38 82 ALA A O 1
ATOM 656 N N . GLY A 1 83 ? 14.759 -16.673 14.310 1.00 56.06 83 GLY A N 1
ATOM 657 C CA . GLY A 1 83 ? 13.496 -16.299 13.657 1.00 56.06 83 GLY A CA 1
ATOM 658 C C . GLY A 1 83 ? 13.526 -16.421 12.130 1.00 56.06 83 GLY A C 1
ATOM 659 O O . GLY A 1 83 ? 12.872 -15.634 11.448 1.00 56.06 83 GLY A O 1
ATOM 660 N N . GLY A 1 84 ? 14.308 -17.373 11.608 1.00 55.06 84 GLY A N 1
ATOM 661 C CA . GLY A 1 84 ? 14.396 -17.712 10.183 1.00 55.06 84 GLY A CA 1
ATOM 662 C C . GLY A 1 84 ? 15.659 -17.216 9.468 1.00 55.06 84 GLY A C 1
ATOM 663 O O . GLY A 1 84 ? 15.708 -17.250 8.241 1.00 55.06 84 GLY A O 1
ATOM 664 N N . LEU A 1 85 ? 16.669 -16.726 10.202 1.00 56.91 85 LEU A N 1
ATOM 665 C CA . LEU A 1 85 ? 17.943 -16.241 9.634 1.00 56.91 85 LEU A CA 1
ATOM 666 C C . LEU A 1 85 ? 18.987 -17.351 9.437 1.00 56.91 85 LEU A C 1
ATOM 668 O O . LEU A 1 85 ? 19.952 -17.158 8.699 1.00 56.91 85 LEU A O 1
ATOM 672 N N . ILE A 1 86 ? 18.810 -18.495 10.098 1.00 53.84 86 ILE A N 1
ATOM 673 C CA . ILE A 1 86 ? 19.658 -19.680 9.960 1.00 53.84 86 ILE A CA 1
ATOM 674 C C . ILE A 1 86 ? 18.750 -20.841 9.545 1.00 53.84 86 ILE A C 1
ATOM 676 O O . ILE A 1 86 ? 17.881 -21.239 10.325 1.00 53.84 86 ILE A O 1
ATOM 680 N N . ASP A 1 87 ? 18.965 -21.342 8.324 1.00 53.97 87 ASP A N 1
ATOM 681 C CA . ASP A 1 87 ? 18.193 -22.427 7.701 1.00 53.97 87 ASP A CA 1
ATOM 682 C C . ASP A 1 87 ? 18.272 -23.715 8.525 1.00 53.97 87 ASP A C 1
ATOM 684 O O . ASP A 1 87 ? 19.355 -24.126 8.959 1.00 53.97 87 ASP A O 1
ATOM 688 N N . ASN A 1 88 ? 17.136 -24.400 8.665 1.00 56.69 88 ASN A N 1
ATOM 689 C CA . ASN A 1 88 ? 17.120 -25.805 9.044 1.00 56.69 88 ASN A CA 1
ATOM 690 C C . ASN A 1 88 ? 16.830 -26.653 7.786 1.00 56.69 88 ASN A C 1
ATOM 692 O O . ASN A 1 88 ? 15.676 -26.748 7.370 1.00 56.69 88 ASN A O 1
ATOM 696 N N . PRO A 1 89 ? 17.839 -27.291 7.161 1.00 55.78 89 PRO A N 1
ATOM 697 C CA . PRO A 1 89 ? 17.742 -27.828 5.795 1.00 55.78 89 PRO A CA 1
ATOM 698 C C . PRO A 1 89 ? 16.823 -29.056 5.614 1.00 55.78 89 PRO A C 1
ATOM 700 O O . PRO A 1 89 ? 16.777 -29.630 4.529 1.00 55.78 89 PRO A O 1
ATOM 703 N N . PHE A 1 90 ? 16.094 -29.484 6.651 1.00 55.28 90 PHE A N 1
ATOM 704 C CA . PHE A 1 90 ? 15.259 -30.695 6.650 1.00 55.28 90 PHE A CA 1
ATOM 705 C C . PHE A 1 90 ? 13.768 -30.436 6.923 1.00 55.28 90 PHE A C 1
ATOM 707 O O . PHE A 1 90 ? 13.001 -31.387 7.079 1.00 55.28 90 PHE A O 1
ATOM 714 N N . SER A 1 91 ? 13.340 -29.172 6.982 1.00 59.88 91 SER A N 1
ATOM 715 C CA . SER A 1 91 ? 11.968 -28.794 7.329 1.00 59.88 91 SER A CA 1
ATOM 716 C C . SER A 1 91 ? 11.246 -28.111 6.163 1.00 59.88 91 SER A C 1
ATOM 718 O O . SER A 1 91 ? 11.491 -26.950 5.855 1.00 59.88 91 SER A O 1
ATOM 720 N N . PHE A 1 92 ? 10.290 -28.810 5.539 1.00 63.03 92 PHE A N 1
ATOM 721 C CA . PHE A 1 92 ? 9.381 -28.203 4.554 1.00 63.03 92 PHE A CA 1
ATOM 722 C C . PHE A 1 92 ? 8.428 -27.174 5.201 1.00 63.03 92 PHE A C 1
ATOM 724 O O . PHE A 1 92 ? 7.908 -26.299 4.510 1.00 63.03 92 PHE A O 1
ATOM 731 N N . SER A 1 93 ? 8.194 -27.251 6.523 1.00 67.12 93 SER A N 1
ATOM 732 C CA . SER A 1 93 ? 7.397 -26.247 7.245 1.00 67.12 93 SER A CA 1
ATOM 733 C C . SER A 1 93 ? 8.133 -24.910 7.391 1.00 67.12 93 SER A C 1
ATOM 735 O O . SER A 1 93 ? 7.477 -23.869 7.340 1.00 67.12 93 SER A O 1
ATOM 737 N N . ASP A 1 94 ? 9.469 -24.916 7.471 1.00 66.50 94 ASP A N 1
ATOM 738 C CA . ASP A 1 94 ? 10.312 -23.713 7.595 1.00 66.50 94 ASP A CA 1
ATOM 739 C C . ASP A 1 94 ? 10.226 -22.824 6.339 1.00 66.50 94 ASP A C 1
ATOM 741 O O . ASP A 1 94 ? 9.926 -21.630 6.423 1.00 66.50 94 ASP A O 1
ATOM 745 N N . ASP A 1 95 ? 10.349 -23.415 5.145 1.00 70.69 95 ASP A N 1
ATOM 746 C CA . ASP A 1 95 ? 10.245 -22.686 3.871 1.00 70.69 95 ASP A CA 1
ATOM 747 C C . ASP A 1 95 ? 8.858 -22.061 3.651 1.00 70.69 95 ASP A C 1
ATOM 749 O O . ASP A 1 95 ? 8.742 -20.924 3.176 1.00 70.69 95 ASP A O 1
ATOM 753 N N . VAL A 1 96 ? 7.789 -22.770 4.033 1.00 75.38 96 VAL A N 1
ATOM 754 C CA . VAL A 1 96 ? 6.411 -22.254 3.954 1.00 75.38 96 VAL A CA 1
ATOM 755 C C . VAL A 1 96 ? 6.217 -21.090 4.924 1.00 75.38 96 VAL A C 1
ATOM 757 O O . VAL A 1 96 ? 5.646 -20.059 4.554 1.00 75.38 96 VAL A O 1
ATOM 760 N N . ASN A 1 97 ? 6.727 -21.214 6.148 1.00 75.62 97 ASN A N 1
ATOM 761 C CA . ASN A 1 97 ? 6.681 -20.159 7.152 1.00 75.62 97 ASN A CA 1
ATOM 762 C C . ASN A 1 97 ? 7.451 -18.914 6.686 1.00 75.62 97 ASN A C 1
ATOM 764 O O . ASN A 1 97 ? 6.915 -17.800 6.756 1.00 75.62 97 ASN A O 1
ATOM 768 N N . ARG A 1 98 ? 8.657 -19.079 6.129 1.00 76.50 98 ARG A N 1
ATOM 769 C CA . ARG A 1 98 ? 9.453 -17.983 5.553 1.00 76.50 98 ARG A CA 1
ATOM 770 C C . ARG A 1 98 ? 8.737 -17.321 4.374 1.00 76.50 98 ARG A C 1
ATOM 772 O O . ARG A 1 98 ? 8.655 -16.094 4.324 1.00 76.50 98 ARG A O 1
ATOM 779 N N . GLY A 1 99 ? 8.120 -18.106 3.491 1.00 78.00 99 GLY A N 1
ATOM 780 C CA . GLY A 1 99 ? 7.285 -17.594 2.403 1.00 78.00 99 GLY A CA 1
ATOM 781 C C . GLY A 1 99 ? 6.103 -16.754 2.902 1.00 78.00 99 GLY A C 1
ATOM 782 O O . GLY A 1 99 ? 5.847 -15.665 2.385 1.00 78.00 99 GLY A O 1
ATOM 783 N N . LEU A 1 100 ? 5.418 -17.200 3.959 1.00 78.12 100 LEU A N 1
ATOM 784 C CA . LEU A 1 100 ? 4.333 -16.446 4.597 1.00 78.12 100 LEU A CA 1
ATOM 785 C C . LEU A 1 100 ? 4.824 -15.150 5.256 1.00 78.12 100 LEU A C 1
ATOM 787 O O . LEU A 1 100 ? 4.101 -14.150 5.239 1.00 78.12 100 LEU A O 1
ATOM 791 N N . LEU A 1 101 ? 6.037 -15.137 5.812 1.00 77.62 101 LEU A N 1
ATOM 792 C CA . LEU A 1 101 ? 6.656 -13.929 6.358 1.00 77.62 101 LEU A CA 1
ATOM 793 C C . LEU A 1 101 ? 6.976 -12.918 5.262 1.00 77.62 101 LEU A C 1
ATOM 795 O O . LEU A 1 101 ? 6.602 -11.752 5.382 1.00 77.62 101 LEU A O 1
ATOM 799 N N . THR A 1 102 ? 7.607 -13.363 4.178 1.00 78.69 102 THR A N 1
ATOM 800 C CA . THR A 1 102 ? 7.887 -12.524 3.010 1.00 78.69 102 THR A CA 1
ATOM 801 C C . THR A 1 102 ? 6.594 -11.959 2.436 1.00 78.69 102 THR A C 1
ATOM 803 O O . THR A 1 102 ? 6.496 -10.753 2.212 1.00 78.69 102 THR A O 1
ATOM 806 N N . LEU A 1 103 ? 5.564 -12.795 2.283 1.00 78.31 103 LEU A N 1
ATOM 807 C CA . LEU A 1 103 ? 4.247 -12.364 1.829 1.00 78.31 103 LEU A CA 1
ATOM 808 C C . LEU A 1 103 ? 3.661 -11.304 2.771 1.00 78.31 103 LEU A C 1
ATOM 810 O O . LEU A 1 103 ? 3.195 -10.264 2.317 1.00 78.31 103 LEU A O 1
ATOM 814 N N . LYS A 1 104 ? 3.748 -11.506 4.090 1.00 78.06 104 LYS A N 1
ATOM 815 C CA . LYS A 1 104 ? 3.306 -10.512 5.077 1.00 78.06 104 LYS A CA 1
ATOM 816 C C . LYS A 1 104 ? 4.031 -9.182 4.894 1.00 78.06 104 LYS A C 1
ATOM 818 O O . LYS A 1 104 ? 3.367 -8.154 4.840 1.00 78.06 104 LYS A O 1
ATOM 823 N N . ILE A 1 105 ? 5.357 -9.197 4.761 1.00 77.81 105 ILE A N 1
ATOM 824 C CA . ILE A 1 105 ? 6.171 -7.990 4.561 1.00 77.81 105 ILE A CA 1
ATOM 825 C C . ILE A 1 105 ? 5.759 -7.266 3.274 1.00 77.81 105 ILE A C 1
ATOM 827 O O . ILE A 1 105 ? 5.544 -6.055 3.294 1.00 77.81 105 ILE A O 1
ATOM 831 N N . ILE A 1 106 ? 5.571 -8.008 2.180 1.00 81.19 106 ILE A N 1
ATOM 832 C CA . ILE A 1 106 ? 5.157 -7.454 0.886 1.00 81.19 106 ILE A CA 1
ATOM 833 C C . ILE A 1 106 ? 3.746 -6.867 0.949 1.00 81.19 106 ILE A C 1
ATOM 835 O O . ILE A 1 106 ? 3.493 -5.884 0.266 1.00 81.19 106 ILE A O 1
ATOM 839 N N . LEU A 1 107 ? 2.820 -7.421 1.736 1.00 81.88 107 LEU A N 1
ATOM 840 C CA . LEU A 1 107 ? 1.429 -6.947 1.801 1.00 81.88 107 LEU A CA 1
ATOM 841 C C . LEU A 1 107 ? 1.218 -5.776 2.775 1.00 81.88 107 LEU A C 1
ATOM 843 O O . LEU A 1 107 ? 0.192 -5.098 2.678 1.00 81.88 107 LEU A O 1
ATOM 847 N N . ILE A 1 108 ? 2.161 -5.501 3.687 1.00 81.88 108 ILE A N 1
ATOM 848 C CA . ILE A 1 108 ? 2.053 -4.404 4.669 1.00 81.88 108 ILE A CA 1
ATOM 849 C C . ILE A 1 108 ? 1.747 -3.044 4.009 1.00 81.88 108 ILE A C 1
ATOM 851 O O . ILE A 1 108 ? 0.802 -2.388 4.459 1.00 81.88 108 ILE A O 1
ATOM 855 N N . PRO A 1 109 ? 2.457 -2.604 2.950 1.00 81.69 109 PRO A N 1
ATOM 856 C CA . PRO A 1 109 ? 2.146 -1.333 2.293 1.00 81.69 109 PRO A CA 1
ATOM 857 C C . PRO A 1 1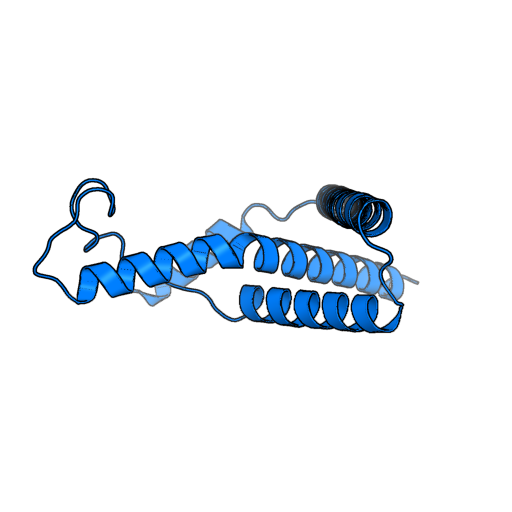09 ? 0.727 -1.302 1.706 1.00 81.69 109 PRO A C 1
ATOM 859 O O . PRO A 1 109 ? 0.016 -0.310 1.859 1.00 81.69 109 PRO A O 1
ATOM 862 N N . GLY A 1 110 ? 0.272 -2.408 1.109 1.00 81.38 110 GLY A N 1
ATOM 863 C CA . GLY A 1 110 ? -1.089 -2.542 0.580 1.00 81.38 110 GLY A CA 1
ATOM 864 C C . GLY A 1 110 ? -2.163 -2.417 1.664 1.00 81.38 110 GLY A C 1
ATOM 865 O O . GLY A 1 110 ? -3.132 -1.677 1.493 1.00 81.38 110 GLY A O 1
ATOM 866 N N . VAL A 1 111 ? -1.962 -3.067 2.817 1.00 82.06 111 VAL A N 1
ATOM 867 C CA . VAL A 1 111 ? -2.834 -2.919 4.000 1.00 82.06 111 VAL A CA 1
ATOM 868 C C . VAL A 1 111 ? -2.873 -1.467 4.467 1.00 82.06 111 VAL A C 1
ATOM 870 O O . VAL A 1 111 ? -3.945 -0.930 4.749 1.00 82.06 111 VAL A O 1
ATOM 873 N N . PHE A 1 112 ? -1.706 -0.827 4.550 1.00 83.38 112 PHE A N 1
ATOM 874 C CA . PHE A 1 112 ? -1.579 0.549 5.010 1.00 83.38 112 PHE A CA 1
ATOM 875 C C . PHE A 1 112 ? -2.365 1.517 4.119 1.00 83.38 112 PHE A C 1
ATOM 877 O O . PHE A 1 112 ? -3.150 2.322 4.629 1.00 83.38 112 PHE A O 1
ATOM 884 N N . PHE A 1 113 ? -2.232 1.399 2.796 1.00 86.06 113 PHE A N 1
ATOM 885 C CA . PHE A 1 113 ? -3.011 2.201 1.854 1.00 86.06 113 PHE A CA 1
ATOM 886 C C . PHE A 1 113 ? -4.512 1.928 1.989 1.00 86.06 113 PHE A C 1
ATOM 888 O O . PHE A 1 113 ? -5.282 2.873 2.171 1.00 86.06 113 PHE A O 1
ATOM 895 N N . ALA A 1 114 ? -4.932 0.659 1.997 1.00 83.19 114 ALA A N 1
ATOM 896 C CA . ALA A 1 114 ? -6.342 0.288 2.112 1.00 83.19 114 ALA A CA 1
ATOM 897 C C . ALA A 1 114 ? -7.005 0.856 3.381 1.00 83.19 114 ALA A C 1
ATOM 899 O O . ALA A 1 114 ? -8.077 1.457 3.306 1.00 83.19 114 ALA A O 1
ATOM 900 N N . ILE A 1 115 ? -6.352 0.728 4.542 1.00 83.12 115 ILE A N 1
ATOM 901 C CA . ILE A 1 115 ? -6.864 1.267 5.810 1.00 83.12 115 ILE A CA 1
ATOM 902 C C . ILE A 1 115 ? -6.982 2.793 5.747 1.00 83.12 115 ILE A C 1
ATOM 904 O O . ILE A 1 115 ? -7.998 3.335 6.177 1.00 83.12 115 ILE A O 1
ATOM 908 N N . THR A 1 116 ? -5.985 3.478 5.179 1.00 85.75 116 THR A N 1
ATOM 909 C CA . THR A 1 116 ? -5.992 4.945 5.046 1.00 85.75 116 THR A CA 1
ATOM 910 C C . THR A 1 116 ? -7.196 5.421 4.226 1.00 85.75 116 THR A C 1
ATOM 912 O O . THR A 1 116 ? -7.912 6.330 4.646 1.00 85.75 116 THR A O 1
ATOM 915 N N . PHE A 1 117 ? -7.478 4.770 3.092 1.00 86.44 117 PHE A N 1
ATOM 916 C CA . PHE A 1 117 ? -8.643 5.089 2.261 1.00 86.44 117 PHE A CA 1
ATOM 917 C C . PHE A 1 117 ? -9.969 4.814 2.981 1.00 86.44 117 PHE A C 1
ATOM 919 O O . PHE A 1 117 ? -10.873 5.651 2.954 1.00 86.44 117 PHE A O 1
ATOM 926 N N . ILE A 1 118 ? -10.094 3.675 3.668 1.00 86.06 118 ILE A N 1
ATOM 927 C CA . ILE A 1 118 ? -11.313 3.335 4.418 1.00 86.06 118 ILE A CA 1
ATOM 928 C C . ILE A 1 118 ? -11.567 4.362 5.528 1.00 86.06 118 ILE A C 1
ATOM 930 O O . ILE A 1 118 ? -12.675 4.878 5.647 1.00 86.06 118 ILE A O 1
ATOM 934 N N . GLN A 1 119 ? -10.548 4.717 6.310 1.00 85.69 119 GLN A N 1
ATOM 935 C CA . GLN A 1 119 ? -10.694 5.707 7.380 1.00 85.69 119 GLN A CA 1
ATOM 936 C C . GLN A 1 119 ? -11.079 7.087 6.827 1.00 85.69 119 GLN A C 1
ATOM 938 O O . GLN A 1 119 ? -11.969 7.743 7.366 1.00 85.69 119 GLN A O 1
ATOM 943 N N . MET A 1 120 ? -10.483 7.504 5.706 1.00 87.50 120 MET A N 1
ATOM 944 C CA . MET A 1 120 ? -10.834 8.769 5.059 1.00 87.50 120 MET A CA 1
ATOM 945 C C . MET A 1 120 ? -12.285 8.776 4.549 1.00 87.50 120 MET A C 1
ATOM 947 O O . MET A 1 120 ? -13.019 9.740 4.769 1.00 87.50 120 MET A O 1
ATOM 951 N N . THR A 1 121 ? -12.744 7.689 3.919 1.00 87.44 121 THR A N 1
ATOM 952 C CA . THR A 1 121 ? -14.142 7.578 3.456 1.00 87.44 121 THR A CA 1
ATOM 953 C C . THR A 1 121 ? -15.145 7.595 4.610 1.00 87.44 121 THR A C 1
ATOM 955 O O . THR A 1 121 ? -16.184 8.244 4.496 1.00 87.44 121 THR A O 1
ATOM 958 N N . GLN A 1 122 ? -14.825 6.972 5.748 1.00 86.56 122 GLN A N 1
ATOM 959 C CA . GLN A 1 122 ? -15.655 7.030 6.956 1.00 86.56 122 GLN A CA 1
ATOM 960 C C . GLN A 1 122 ? -15.803 8.461 7.487 1.00 86.56 122 GLN A C 1
ATOM 962 O O . GLN A 1 122 ? -16.918 8.877 7.805 1.00 86.56 122 GLN A O 1
ATOM 967 N N . ILE A 1 123 ? -14.712 9.236 7.524 1.00 87.75 123 ILE A N 1
ATOM 968 C CA . ILE A 1 123 ? -14.751 10.651 7.923 1.00 87.75 123 ILE A CA 1
ATOM 969 C C . ILE A 1 123 ? -15.643 11.454 6.966 1.00 87.75 123 ILE A C 1
ATOM 971 O O . ILE A 1 123 ? -16.498 12.217 7.415 1.00 87.75 123 ILE A O 1
ATOM 975 N N . LEU A 1 124 ? -15.499 11.257 5.652 1.00 87.88 124 LEU A N 1
ATOM 976 C CA . LEU A 1 124 ? -16.307 11.957 4.645 1.00 87.88 124 LEU A CA 1
ATOM 977 C C . LEU A 1 124 ? -17.805 11.639 4.767 1.00 87.88 124 LEU A C 1
ATOM 979 O O . LEU A 1 124 ? -18.637 12.546 4.701 1.00 87.88 124 LEU A O 1
ATOM 983 N N . LEU A 1 125 ? -18.160 10.370 4.987 1.00 89.12 125 LEU A N 1
ATOM 984 C CA . LEU A 1 125 ? -19.548 9.956 5.211 1.00 89.12 125 LEU A CA 1
ATOM 985 C C . LEU A 1 125 ? -20.115 10.545 6.510 1.00 89.12 125 LEU A C 1
ATOM 987 O O . LEU A 1 125 ? -21.247 11.029 6.517 1.00 89.12 125 LEU A O 1
ATOM 991 N N . ALA A 1 126 ? -19.321 10.575 7.584 1.00 86.19 126 ALA A N 1
ATOM 992 C CA . ALA A 1 126 ? -19.720 11.177 8.854 1.00 86.19 126 ALA A CA 1
ATOM 993 C C . ALA A 1 126 ? -19.954 12.695 8.738 1.00 86.19 126 ALA A C 1
ATOM 995 O O . ALA A 1 126 ? -20.881 13.221 9.354 1.00 86.19 126 ALA A O 1
ATOM 996 N N . LEU A 1 127 ? -19.158 13.401 7.925 1.00 87.62 127 LEU A N 1
ATOM 997 C CA . LEU A 1 127 ? -19.371 14.821 7.626 1.00 87.62 127 LEU A CA 1
ATOM 998 C C . LEU A 1 127 ? -20.645 15.047 6.806 1.00 87.62 127 LEU A C 1
ATOM 1000 O O . LEU A 1 127 ? -21.392 15.981 7.092 1.00 87.62 127 LEU A O 1
ATOM 1004 N N . LYS A 1 128 ? -20.914 14.185 5.817 1.00 86.31 128 LYS A N 1
ATOM 1005 C CA . LYS A 1 128 ? -22.131 14.267 4.997 1.00 86.31 128 LYS A CA 1
ATOM 1006 C C . LYS A 1 128 ? -23.397 14.040 5.826 1.00 86.31 128 LYS A C 1
ATOM 1008 O O . LYS A 1 128 ? -24.380 14.721 5.592 1.00 86.31 128 LYS A O 1
ATOM 1013 N N . SER A 1 129 ? -23.360 13.126 6.797 1.00 80.75 129 SER A N 1
ATOM 1014 C CA . SER A 1 129 ? -24.502 12.806 7.667 1.00 80.75 129 SER A CA 1
ATOM 1015 C C . SER A 1 129 ? -24.847 13.892 8.698 1.00 80.75 129 SER A C 1
ATOM 1017 O O . SER A 1 129 ? -25.898 13.796 9.325 1.00 80.75 129 SER A O 1
ATOM 1019 N N . LYS A 1 130 ? -23.961 14.870 8.940 1.00 70.25 130 LYS A N 1
ATOM 1020 C CA . LYS A 1 130 ? -24.191 15.978 9.888 1.00 70.25 130 LYS A CA 1
ATOM 1021 C C . LYS A 1 130 ? -24.792 17.233 9.245 1.00 70.25 130 LYS A C 1
ATOM 1023 O O . LYS A 1 130 ? -25.148 18.15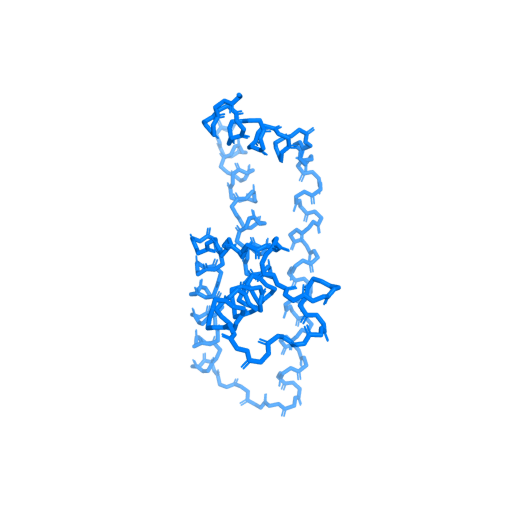2 9.979 1.00 70.25 130 LYS A O 1
ATOM 1028 N N . LYS A 1 131 ? -24.831 17.294 7.914 1.00 56.44 131 LYS A N 1
ATOM 1029 C CA . LYS A 1 131 ? -25.534 18.329 7.148 1.00 56.44 131 LYS A CA 1
ATOM 1030 C C . LYS A 1 131 ? -26.958 17.881 6.869 1.00 56.44 131 LYS A C 1
ATOM 1032 O O . LYS A 1 131 ? -27.819 18.780 6.840 1.00 56.44 131 LYS A O 1
#

Secondary structure (DSSP, 8-state):
--HHHHHHHHHHHHTSS---HHHHHHHHHHHHHHHHHHHHHHHHHS---HHHHHHHHHHHHHHHHHHHH------TTSSTBTTTTB--TT-HHHHHHHHHHHHHHHHHHHHHHHHHHHHHHHHHHHHHTT-

Radius of gyration: 19.58 Å; chains: 1; bounding box: 45×49×50 Å

Foldseek 3Di:
DDPVVVVVVVVVVVPVCPDDLVRLVVLVVVVVVVVVVVVVVCVVVDVQDPVNVVVVVVVLVVLLVCLQPDDQDQDQVPAPPPSPPDDPPPDPSNVVSVVSVVVNVSSVVSPSVNVSVVSNVVVVVVVVVVD

Sequence (131 aa):
MSFVKWLYAERNSQQKGSKTNIEVVLQFIFVAMFLGFIFIIINKYTDVSLGTLGLILVGLFVYCLAGYFIKPKPDTSDMGYAGGLIDNPFSFSDDVNRGLLTLKIILIPGVFFAITFIQMTQILLALKSKK